Protein AF-A0A6B9KHD7-F1 (afdb_monomer)

Solvent-accessible surface area (backbone atoms only — not comparable to full-atom values): 7719 Å² total; per-residue (Å²): 136,84,86,86,83,84,92,74,94,71,56,71,68,57,53,54,50,52,53,60,48,48,60,99,57,59,98,86,54,65,66,58,76,90,61,52,72,66,62,52,31,52,55,38,28,75,76,38,84,87,38,40,76,68,51,55,56,52,48,55,38,53,52,47,31,52,58,33,40,72,71,55,50,61,88,88,50,52,71,70,52,43,52,50,28,48,53,51,20,50,48,52,32,30,60,76,70,68,64,79,79,81,82,70,87,84,83,56,63,68,59,57,50,51,53,53,51,51,57,51,50,64,76,73,107

Radius of gyration: 22.54 Å; Cα contacts (8 Å, |Δi|>4): 45; chains: 1; bounding box: 51×31×65 Å

InterPro domains:
  IPR011010 DNA breaking-rejoining enzyme, catalytic core [SSF56349] (1-110)
  IPR013499 DNA topoisomerase I, eukaryotic-type [SM00435] (1-125)
  IPR013500 DNA topoisomerase I, catalytic core, eukaryotic-type [PF01028] (1-124)
  IPR014711 DNA topoisomerase I, catalytic core, alpha-helical subdomain, eukaryotic-type [G3DSA:3.90.15.10] (1-53)
  IPR014727 DNA topoisomerase I, catalytic core, alpha/beta subdomain [G3DSA:1.10.132.10] (54-125)
  IPR051062 DNA topoisomerase IB [PTHR10290] (1-124)

Organism: NCBI:txid2587709

pLDDT: mean 94.98, std 4.85, range [70.56, 98.38]

Structure (mmCIF, N/CA/C/O backbone):
data_AF-A0A6B9KHD7-F1
#
_entry.id   AF-A0A6B9KHD7-F1
#
loop_
_atom_site.group_PDB
_atom_site.id
_atom_site.type_symbol
_atom_site.label_atom_id
_atom_site.label_alt_id
_atom_site.label_comp_id
_atom_site.label_asym_id
_atom_site.label_entity_id
_atom_site.label_seq_id
_atom_site.pdbx_PDB_ins_code
_atom_site.Cartn_x
_atom_site.Cartn_y
_atom_site.Cartn_z
_atom_site.occupancy
_atom_site.B_iso_or_equiv
_atom_site.auth_seq_id
_atom_site.auth_comp_id
_atom_site.auth_asym_id
_atom_site.auth_atom_id
_atom_site.pdbx_PDB_model_num
ATOM 1 N N . SER A 1 1 ? 12.750 13.961 3.778 1.00 78.31 1 SER A N 1
ATOM 2 C CA . SER A 1 1 ? 12.455 12.774 2.950 1.00 78.31 1 SER A CA 1
ATOM 3 C C . SER A 1 1 ? 11.962 11.657 3.860 1.00 78.31 1 SER A C 1
ATOM 5 O O . SER A 1 1 ? 12.560 11.480 4.915 1.00 78.31 1 SER A O 1
ATOM 7 N N . ILE A 1 2 ? 10.860 10.972 3.529 1.00 90.62 2 ILE A N 1
ATOM 8 C CA . ILE A 1 2 ? 10.341 9.830 4.311 1.00 90.62 2 ILE A CA 1
ATOM 9 C C . ILE A 1 2 ? 10.968 8.553 3.745 1.00 90.62 2 ILE A C 1
ATOM 11 O O . ILE A 1 2 ? 10.863 8.305 2.546 1.00 90.62 2 ILE A O 1
ATOM 15 N N . ARG A 1 3 ? 11.624 7.749 4.590 1.00 94.25 3 ARG A N 1
ATOM 16 C CA . ARG A 1 3 ? 12.263 6.497 4.161 1.00 94.25 3 ARG A CA 1
ATOM 17 C C . ARG A 1 3 ? 11.202 5.448 3.817 1.00 94.25 3 ARG A C 1
ATOM 19 O O . ARG A 1 3 ? 10.265 5.239 4.584 1.00 94.25 3 ARG A O 1
ATOM 26 N N . TYR A 1 4 ? 11.382 4.761 2.693 1.00 94.69 4 TYR A N 1
ATOM 27 C CA . TYR A 1 4 ? 10.684 3.514 2.391 1.00 94.69 4 TYR A CA 1
ATOM 28 C C . TYR A 1 4 ? 11.645 2.350 2.646 1.00 94.69 4 TYR A C 1
ATOM 30 O O . TYR A 1 4 ? 12.750 2.327 2.108 1.00 94.69 4 TYR A O 1
ATOM 38 N N . TYR A 1 5 ? 11.250 1.423 3.510 1.00 94.88 5 TYR A N 1
ATOM 39 C CA . TYR A 1 5 ? 11.968 0.179 3.769 1.00 94.88 5 TYR A CA 1
ATOM 40 C C . TYR A 1 5 ? 10.928 -0.92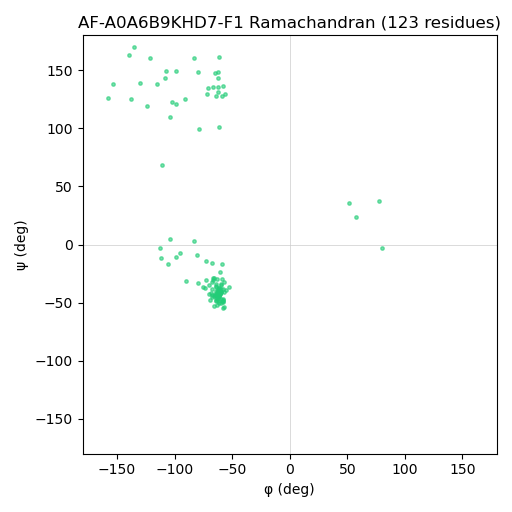5 3.853 1.00 94.88 5 TYR A C 1
ATOM 42 O O . TYR A 1 5 ? 9.973 -0.799 4.621 1.00 94.88 5 TYR A O 1
ATOM 50 N N . ASN A 1 6 ? 11.092 -1.966 3.047 1.00 93.94 6 ASN A N 1
ATOM 51 C CA . ASN A 1 6 ? 10.174 -3.089 3.020 1.00 93.94 6 ASN A CA 1
ATOM 52 C C . ASN A 1 6 ? 10.905 -4.344 2.542 1.00 93.94 6 ASN A C 1
ATOM 54 O O . ASN A 1 6 ? 11.664 -4.283 1.575 1.00 93.94 6 ASN A O 1
ATOM 58 N N . GLU A 1 7 ? 10.634 -5.468 3.192 1.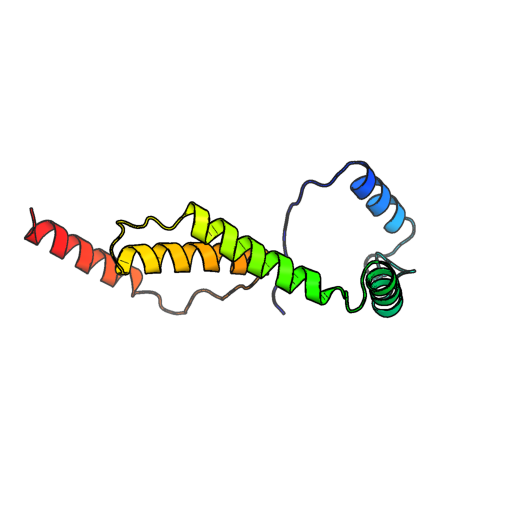00 96.62 7 GLU A N 1
ATOM 59 C CA . GLU A 1 7 ? 11.062 -6.791 2.751 1.00 96.62 7 GLU A CA 1
ATOM 60 C C . GLU A 1 7 ? 9.841 -7.488 2.163 1.00 96.62 7 GLU A C 1
ATOM 62 O O . GLU A 1 7 ? 8.888 -7.811 2.872 1.00 96.62 7 GLU A O 1
ATOM 67 N N . VAL A 1 8 ? 9.837 -7.660 0.842 1.00 95.56 8 VAL A N 1
ATOM 68 C CA . VAL A 1 8 ? 8.686 -8.188 0.113 1.00 95.56 8 VAL A CA 1
ATOM 69 C C . VAL A 1 8 ? 9.095 -9.424 -0.688 1.00 95.56 8 VAL A C 1
ATOM 71 O O . VAL A 1 8 ? 9.963 -9.331 -1.558 1.00 95.56 8 VAL A O 1
ATOM 74 N N . PRO A 1 9 ? 8.487 -10.594 -0.421 1.00 97.44 9 PRO A N 1
ATOM 75 C CA . PRO A 1 9 ? 8.609 -11.743 -1.302 1.00 97.44 9 PRO A CA 1
ATOM 76 C C . PRO A 1 9 ? 8.012 -11.406 -2.669 1.00 97.44 9 PRO A C 1
ATOM 78 O O . PRO A 1 9 ? 6.891 -10.907 -2.761 1.00 97.44 9 PRO A O 1
ATOM 81 N N . VAL A 1 10 ? 8.754 -11.692 -3.734 1.00 97.62 10 VAL A N 1
ATOM 82 C CA . VAL A 1 10 ? 8.310 -11.471 -5.115 1.00 97.62 10 VAL A CA 1
ATOM 83 C C . VAL A 1 10 ? 8.316 -12.778 -5.891 1.00 97.62 10 VAL A C 1
ATOM 85 O O . VAL A 1 10 ? 8.995 -13.741 -5.533 1.00 97.62 10 VAL A O 1
ATOM 88 N N . GLU A 1 11 ? 7.579 -12.811 -6.995 1.00 98.19 11 GLU A N 1
ATOM 89 C CA . GLU A 1 11 ? 7.586 -13.965 -7.884 1.00 98.19 11 GLU A CA 1
ATOM 90 C C . GLU A 1 11 ? 8.974 -14.213 -8.486 1.00 98.19 11 GLU A C 1
ATOM 92 O O . GLU A 1 11 ? 9.722 -13.288 -8.812 1.00 98.19 11 GLU A O 1
ATOM 97 N N . LYS A 1 12 ? 9.292 -15.488 -8.738 1.00 97.94 12 LYS A N 1
ATOM 98 C CA . LYS A 1 12 ? 10.586 -15.916 -9.295 1.00 97.94 12 LYS A CA 1
ATOM 99 C C . LYS A 1 12 ? 10.966 -15.173 -10.581 1.00 97.94 12 LYS A C 1
ATOM 101 O O . LYS A 1 12 ? 12.143 -14.896 -10.799 1.00 97.94 12 LYS A O 1
ATOM 106 N N . ARG A 1 13 ? 9.989 -14.868 -11.444 1.00 98.19 13 ARG A N 1
ATOM 107 C CA . ARG A 1 13 ? 10.224 -14.115 -12.688 1.00 98.19 13 ARG A CA 1
ATOM 108 C C . ARG A 1 13 ? 10.630 -12.669 -12.408 1.00 98.19 13 ARG A C 1
ATOM 110 O O . ARG A 1 13 ? 11.583 -12.195 -13.013 1.00 98.19 13 ARG A O 1
ATOM 117 N N . VAL A 1 14 ? 9.964 -12.006 -11.462 1.00 97.94 14 VAL A N 1
ATOM 118 C CA . VAL A 1 14 ? 10.294 -10.635 -11.047 1.00 97.94 14 VAL A CA 1
ATOM 119 C C . VAL A 1 14 ? 11.703 -10.583 -10.464 1.00 97.94 14 VAL A C 1
ATOM 121 O O . VAL A 1 14 ? 12.496 -9.747 -10.883 1.00 97.94 14 VAL A O 1
ATOM 124 N N . PHE A 1 15 ? 12.047 -11.518 -9.573 1.00 97.75 15 PHE A N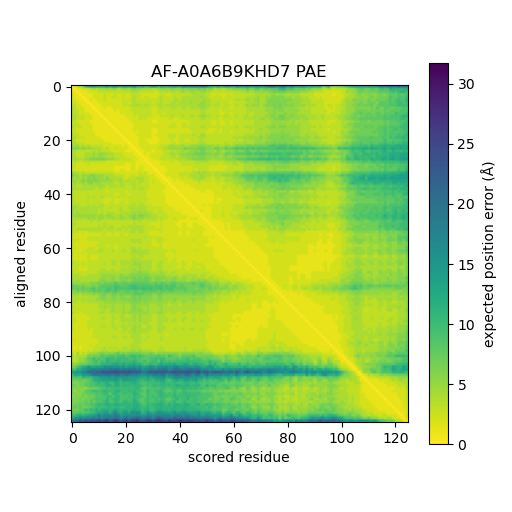 1
ATOM 125 C CA . PHE A 1 15 ? 13.386 -11.587 -8.981 1.00 97.75 15 PHE A CA 1
ATOM 126 C C . PHE A 1 15 ? 14.485 -11.735 -10.042 1.00 97.75 15 PHE A C 1
ATOM 128 O O . PHE A 1 15 ? 15.448 -10.974 -10.045 1.00 97.75 15 PHE A O 1
ATOM 135 N N . LYS A 1 16 ? 14.315 -12.669 -10.988 1.00 98.19 16 LYS A N 1
ATOM 136 C CA . LYS A 1 16 ? 15.267 -12.858 -12.095 1.00 98.19 16 LYS A CA 1
ATOM 137 C C . LYS A 1 16 ? 15.399 -11.613 -12.973 1.00 98.19 16 LYS A C 1
ATOM 139 O O . LYS A 1 16 ? 16.510 -11.246 -13.333 1.00 98.19 16 LYS A O 1
ATOM 144 N N . ASN A 1 17 ? 14.285 -10.956 -13.296 1.00 97.88 17 ASN A N 1
ATOM 145 C CA . ASN A 1 17 ? 14.311 -9.725 -14.085 1.00 97.88 17 ASN A CA 1
ATOM 146 C C . ASN A 1 17 ? 15.059 -8.603 -13.353 1.00 97.88 17 ASN A C 1
ATOM 148 O O . ASN A 1 17 ? 15.845 -7.904 -13.976 1.00 97.88 17 ASN A O 1
ATOM 152 N N . LEU A 1 18 ? 14.873 -8.465 -12.035 1.00 97.31 18 LEU A N 1
ATOM 153 C CA . LEU A 1 18 ? 15.612 -7.488 -11.231 1.00 97.31 18 LEU A CA 1
ATOM 154 C C . LEU A 1 18 ? 17.122 -7.746 -11.245 1.00 97.31 18 LEU A C 1
ATOM 156 O O . LEU A 1 18 ? 17.879 -6.791 -11.371 1.00 97.31 18 LEU A O 1
ATOM 160 N N . GLN A 1 19 ? 17.559 -9.010 -11.173 1.00 96.75 19 GLN A N 1
ATOM 161 C CA . GLN A 1 19 ? 18.983 -9.346 -11.302 1.00 96.75 19 GLN A CA 1
ATOM 162 C C . GLN A 1 19 ? 19.542 -8.868 -12.647 1.00 96.75 19 GLN A C 1
ATOM 164 O O . GLN A 1 19 ? 20.539 -8.154 -12.660 1.00 96.75 19 GLN A O 1
ATOM 169 N N . LEU A 1 20 ? 18.849 -9.171 -13.751 1.00 97.06 20 LEU A N 1
ATOM 170 C CA . LEU A 1 20 ? 19.235 -8.723 -15.094 1.00 97.06 20 LEU A CA 1
ATOM 171 C C . LEU A 1 20 ? 19.265 -7.191 -15.210 1.00 97.06 20 LEU A C 1
ATOM 173 O O . LEU A 1 20 ? 20.169 -6.633 -15.820 1.00 97.06 20 LEU A O 1
ATOM 177 N N . PHE A 1 21 ? 18.301 -6.491 -14.606 1.00 97.12 21 PHE A N 1
ATOM 178 C CA . PHE A 1 21 ? 18.252 -5.026 -14.626 1.00 97.12 21 PHE A CA 1
ATOM 179 C C . PHE A 1 21 ? 19.381 -4.361 -13.836 1.00 97.12 21 PHE A C 1
ATOM 181 O O . PHE A 1 21 ? 19.602 -3.166 -14.022 1.00 97.12 21 PHE A O 1
ATOM 188 N N . MET A 1 22 ? 20.078 -5.101 -12.970 1.00 96.50 22 MET A N 1
ATOM 189 C CA . MET A 1 22 ? 21.230 -4.626 -12.200 1.00 96.50 22 MET A CA 1
ATOM 190 C C . MET A 1 22 ? 22.579 -5.023 -12.819 1.00 96.50 22 MET A C 1
ATOM 192 O O . MET A 1 22 ? 23.616 -4.532 -12.372 1.00 96.50 22 MET A O 1
ATOM 196 N N . GLU A 1 23 ? 22.603 -5.903 -13.823 1.00 96.25 23 GLU A N 1
ATOM 197 C CA . GLU A 1 23 ? 23.847 -6.333 -14.467 1.00 96.25 23 GLU A CA 1
ATOM 198 C C . GLU A 1 23 ? 24.561 -5.157 -15.146 1.00 96.25 23 GLU A C 1
ATOM 200 O O . GLU A 1 23 ? 23.949 -4.355 -15.849 1.00 96.25 23 GLU A O 1
ATOM 205 N N . ASN A 1 24 ? 25.882 -5.077 -14.953 1.00 95.88 24 ASN A N 1
ATOM 206 C CA . ASN A 1 24 ? 26.751 -4.026 -15.498 1.00 95.88 24 ASN A CA 1
ATOM 207 C C . ASN A 1 24 ? 26.365 -2.589 -15.094 1.00 95.88 24 ASN A C 1
ATOM 209 O O . ASN A 1 24 ? 26.740 -1.645 -15.788 1.00 95.88 24 ASN A O 1
ATOM 213 N N . LYS A 1 25 ? 25.647 -2.415 -13.975 1.00 97.44 25 LYS A N 1
ATOM 214 C CA . LYS A 1 25 ? 25.288 -1.103 -13.420 1.00 97.44 25 LYS A CA 1
ATOM 215 C C . LYS A 1 25 ? 26.065 -0.778 -12.150 1.00 97.44 25 LYS A C 1
ATOM 217 O O . LYS A 1 25 ? 26.317 -1.640 -11.308 1.00 97.44 25 LYS A O 1
ATOM 222 N N . SER A 1 26 ? 26.411 0.493 -12.003 1.00 96.69 26 SER A N 1
ATOM 223 C CA . SER A 1 26 ? 26.956 1.072 -10.776 1.00 96.69 26 SER A CA 1
ATOM 224 C C . SER A 1 26 ? 25.827 1.451 -9.801 1.00 96.69 26 SER A C 1
ATOM 226 O O . SER A 1 26 ? 24.696 1.663 -10.231 1.00 96.69 26 SER A O 1
ATOM 228 N N . PRO A 1 27 ? 26.096 1.617 -8.489 1.00 94.69 27 PRO A N 1
ATOM 229 C CA . PRO A 1 27 ? 25.062 1.952 -7.496 1.00 94.69 27 PRO A CA 1
ATOM 230 C C . PRO A 1 27 ? 24.282 3.257 -7.735 1.00 94.69 27 PRO A C 1
ATOM 232 O O . PRO A 1 27 ? 23.249 3.463 -7.104 1.00 94.69 27 PRO A O 1
ATOM 235 N N . GLY A 1 28 ? 24.792 4.153 -8.585 1.00 95.31 28 GLY A N 1
ATOM 236 C CA . GLY A 1 28 ? 24.128 5.405 -8.959 1.00 95.31 28 GLY A CA 1
ATOM 237 C C . GLY A 1 28 ? 23.321 5.338 -10.257 1.00 95.31 28 GLY A C 1
ATOM 238 O O . GLY A 1 28 ? 22.646 6.313 -10.571 1.00 95.31 28 GLY A O 1
ATOM 239 N N . ASP A 1 29 ? 23.395 4.231 -11.001 1.00 96.44 29 ASP A N 1
ATOM 240 C CA . ASP A 1 29 ? 22.707 4.089 -12.284 1.00 96.44 29 ASP A CA 1
ATOM 241 C C . ASP A 1 29 ? 21.226 3.745 -12.077 1.00 96.44 29 ASP A C 1
ATOM 243 O O . ASP A 1 29 ? 20.846 3.042 -11.134 1.00 96.44 29 ASP A O 1
ATOM 247 N N . ASP A 1 30 ? 20.373 4.200 -12.995 1.00 96.38 30 ASP A N 1
ATOM 248 C CA . ASP A 1 30 ? 18.940 3.924 -12.938 1.00 96.38 30 ASP A CA 1
ATOM 249 C C . ASP A 1 30 ? 18.649 2.423 -13.093 1.00 96.38 30 ASP A C 1
ATOM 251 O O . ASP A 1 30 ? 19.037 1.774 -14.071 1.00 96.38 30 ASP A O 1
ATOM 255 N N . LEU A 1 31 ? 17.876 1.865 -12.155 1.00 96.75 31 LEU A N 1
ATOM 256 C CA . LEU A 1 31 ? 17.462 0.459 -12.202 1.00 96.75 31 LEU A CA 1
ATOM 257 C C . LEU A 1 31 ? 16.662 0.144 -13.476 1.00 96.75 31 LEU A C 1
ATOM 259 O O . LEU A 1 31 ? 16.881 -0.889 -14.101 1.00 96.75 31 LEU A O 1
ATOM 263 N N . PHE A 1 32 ? 15.777 1.054 -13.887 1.00 96.81 32 PHE A N 1
ATOM 264 C CA . PHE A 1 32 ? 14.972 0.940 -15.104 1.00 96.81 32 PHE A CA 1
ATOM 265 C C . PHE A 1 32 ? 15.426 1.972 -16.149 1.00 96.81 32 PHE A C 1
ATOM 267 O O . PHE A 1 32 ? 14.701 2.905 -16.474 1.00 96.81 32 PHE A O 1
ATOM 274 N N . ASP A 1 33 ? 16.629 1.786 -16.690 1.00 93.75 33 ASP A N 1
ATOM 275 C CA . ASP A 1 33 ? 17.351 2.712 -17.583 1.00 93.75 33 ASP A CA 1
ATOM 276 C C . ASP A 1 33 ? 16.627 3.033 -18.902 1.00 93.75 33 ASP A C 1
ATOM 278 O O . ASP A 1 33 ? 16.854 4.076 -19.511 1.00 93.75 33 ASP A O 1
ATOM 282 N N . ARG A 1 34 ? 15.729 2.151 -19.350 1.00 92.00 34 ARG A N 1
ATOM 283 C CA . ARG A 1 34 ? 14.949 2.327 -20.591 1.00 92.00 34 ARG A CA 1
ATOM 284 C C . ARG A 1 34 ? 13.502 2.744 -20.354 1.00 92.00 34 ARG A C 1
ATOM 286 O O . ARG A 1 34 ? 12.719 2.799 -21.302 1.00 92.00 34 ARG A O 1
ATOM 293 N N . LEU A 1 35 ? 13.121 2.992 -19.104 1.00 94.75 35 LEU A N 1
ATOM 294 C CA . LEU A 1 35 ? 11.758 3.333 -18.723 1.00 94.75 35 LEU A CA 1
ATOM 295 C C . LEU A 1 35 ? 11.718 4.751 -18.159 1.00 94.75 35 LEU A C 1
ATOM 297 O O . LEU A 1 35 ? 12.543 5.143 -17.345 1.00 94.75 35 LEU A O 1
ATOM 301 N N . ASN A 1 36 ? 10.700 5.513 -18.540 1.00 94.44 36 ASN A N 1
ATOM 302 C CA . ASN A 1 36 ? 10.377 6.771 -17.882 1.00 94.44 36 ASN A CA 1
ATOM 303 C C . ASN A 1 36 ? 8.868 6.867 -17.632 1.00 94.44 36 ASN A C 1
ATOM 305 O O . ASN A 1 36 ? 8.070 6.059 -18.120 1.00 94.44 36 ASN A O 1
ATOM 309 N N . THR A 1 37 ? 8.465 7.868 -16.853 1.00 94.69 37 THR A N 1
ATOM 310 C CA . THR A 1 37 ? 7.064 8.056 -16.459 1.00 94.69 37 THR A CA 1
ATOM 311 C C . THR A 1 37 ? 6.143 8.328 -17.646 1.00 94.69 37 THR A C 1
ATOM 313 O O . THR A 1 37 ? 4.977 7.940 -17.594 1.00 94.69 37 THR A O 1
ATOM 316 N N . ALA A 1 38 ? 6.635 8.950 -18.720 1.00 95.81 38 ALA A N 1
ATOM 317 C CA . ALA A 1 38 ? 5.843 9.215 -19.917 1.00 95.81 38 ALA A CA 1
ATOM 318 C C . ALA A 1 38 ? 5.524 7.919 -20.676 1.00 95.81 38 ALA A C 1
ATOM 320 O O . ALA A 1 38 ? 4.360 7.667 -20.980 1.00 95.81 38 ALA A O 1
ATOM 321 N N . VAL A 1 39 ? 6.526 7.063 -20.906 1.00 95.94 39 VAL A N 1
ATOM 322 C CA . VAL A 1 39 ? 6.351 5.756 -21.565 1.00 95.94 39 VAL A CA 1
ATOM 323 C C . VAL A 1 39 ? 5.413 4.863 -20.755 1.00 95.94 39 VAL A C 1
ATOM 325 O O . VAL A 1 39 ? 4.480 4.288 -21.311 1.00 95.94 39 VAL A O 1
ATOM 328 N N . MET A 1 40 ? 5.602 4.804 -19.434 1.00 96.75 40 MET A N 1
ATOM 329 C CA . MET A 1 40 ? 4.732 4.025 -18.553 1.00 96.75 40 MET A CA 1
ATOM 330 C C . MET A 1 40 ? 3.281 4.525 -18.598 1.00 96.75 40 MET A C 1
ATOM 332 O O . MET A 1 40 ? 2.373 3.725 -18.791 1.00 96.75 40 MET A O 1
ATOM 336 N N . ASN A 1 41 ? 3.037 5.831 -18.440 1.00 96.56 41 ASN A N 1
ATOM 337 C CA . ASN A 1 41 ? 1.668 6.358 -18.455 1.00 96.56 41 ASN A CA 1
ATOM 338 C C . ASN A 1 41 ? 1.009 6.244 -19.833 1.00 96.56 41 ASN A C 1
ATOM 340 O O . ASN A 1 41 ? -0.194 6.020 -19.893 1.00 96.56 41 ASN A O 1
ATOM 344 N N . LYS A 1 42 ? 1.776 6.347 -20.927 1.00 97.12 42 LYS A N 1
ATOM 345 C CA . LYS A 1 42 ? 1.258 6.084 -22.272 1.00 97.12 42 LYS A CA 1
ATOM 346 C C . LYS A 1 42 ? 0.740 4.650 -22.378 1.00 97.12 42 LYS A C 1
ATOM 348 O O . LYS A 1 42 ? -0.407 4.458 -22.763 1.00 97.12 42 LYS A O 1
ATOM 353 N N . 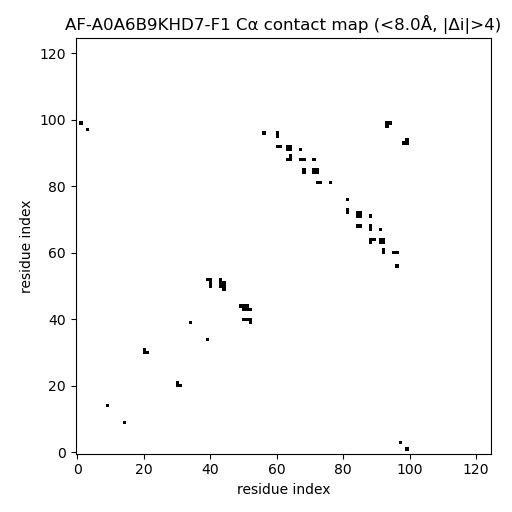HIS A 1 43 ? 1.548 3.675 -21.962 1.00 97.19 43 HIS A N 1
ATOM 354 C CA . HIS A 1 43 ? 1.141 2.272 -21.966 1.00 97.19 43 HIS A CA 1
ATOM 355 C C . HIS A 1 43 ? -0.085 2.021 -21.074 1.00 97.19 43 HIS A C 1
ATOM 357 O O . HIS A 1 43 ? -1.014 1.334 -21.478 1.00 97.19 43 HIS A O 1
ATOM 363 N N . LEU A 1 44 ? -0.135 2.620 -19.879 1.00 97.75 44 LEU A N 1
ATOM 364 C CA . LEU A 1 44 ? -1.301 2.507 -18.997 1.00 97.75 44 LEU A CA 1
ATOM 365 C C . LEU A 1 44 ? -2.574 3.081 -19.636 1.00 97.75 44 LEU A C 1
ATOM 367 O O . LEU A 1 44 ? -3.624 2.451 -19.555 1.00 97.75 44 LEU A O 1
ATOM 371 N N . ASN A 1 45 ? -2.477 4.234 -20.298 1.00 96.19 45 ASN A N 1
ATOM 372 C CA . ASN A 1 45 ? -3.611 4.863 -20.968 1.00 96.19 45 ASN A CA 1
ATOM 373 C C . ASN A 1 45 ? -4.120 4.050 -22.174 1.00 96.19 45 ASN A C 1
ATOM 375 O O . ASN A 1 45 ? -5.307 4.086 -22.477 1.00 96.19 45 ASN A O 1
ATOM 379 N N . GLU A 1 46 ? -3.240 3.309 -22.856 1.00 97.81 46 GLU A N 1
ATOM 380 C CA . GLU A 1 46 ? -3.625 2.369 -23.922 1.00 97.81 46 GLU A CA 1
ATOM 381 C C . GLU A 1 46 ? -4.433 1.176 -23.381 1.00 97.81 46 GLU A C 1
ATOM 383 O O . GLU A 1 46 ? -5.272 0.632 -24.093 1.00 97.81 46 GLU A O 1
ATOM 388 N N . LEU A 1 47 ? -4.208 0.779 -22.122 1.00 97.62 47 LEU A N 1
ATOM 389 C CA . LEU A 1 47 ? -4.968 -0.290 -21.464 1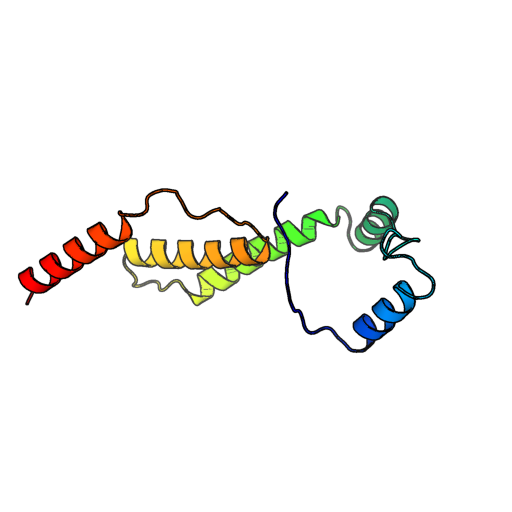.00 97.62 47 LEU A CA 1
ATOM 390 C C . LEU A 1 47 ? -6.331 0.191 -20.948 1.00 97.62 47 LEU A C 1
ATOM 392 O O . LEU A 1 47 ? -7.282 -0.587 -20.903 1.00 97.62 47 LEU A O 1
ATOM 396 N N . MET A 1 48 ? -6.421 1.452 -20.522 1.00 97.38 48 MET A N 1
ATOM 397 C CA . MET A 1 48 ? -7.654 2.089 -20.063 1.00 97.38 48 MET A CA 1
ATOM 398 C C . MET A 1 48 ? -7.517 3.607 -20.171 1.00 97.38 48 MET A C 1
ATOM 400 O O . MET A 1 48 ? -6.599 4.195 -19.599 1.00 97.38 4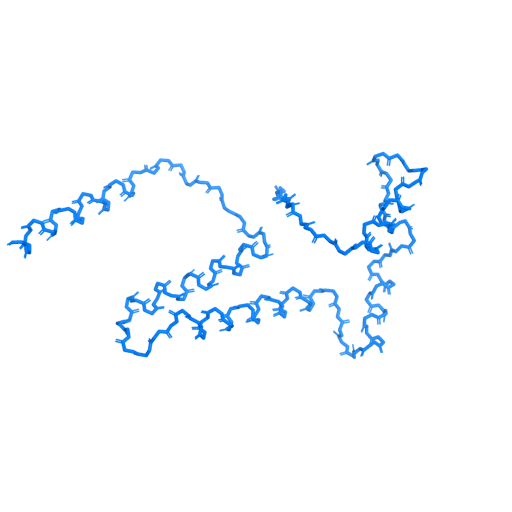8 MET A O 1
ATOM 404 N N . GLU A 1 49 ? -8.463 4.252 -20.851 1.00 97.44 49 GLU A N 1
ATOM 405 C CA . GLU A 1 49 ? -8.466 5.706 -21.014 1.00 97.44 49 GLU A CA 1
ATOM 406 C C . GLU A 1 49 ? -8.436 6.426 -19.653 1.00 97.44 49 GLU A C 1
ATOM 408 O O . GLU A 1 49 ? -9.206 6.124 -18.741 1.00 97.44 49 GLU A O 1
ATOM 413 N N . GLY A 1 50 ? -7.506 7.371 -19.498 1.00 94.62 50 GLY A N 1
ATOM 414 C CA . GLY A 1 50 ? -7.303 8.134 -18.266 1.00 94.62 50 GLY A CA 1
ATOM 415 C C . GLY A 1 50 ? -6.495 7.411 -17.179 1.00 94.62 50 GLY A C 1
ATOM 416 O O . GLY A 1 50 ? -6.200 8.012 -16.137 1.00 94.62 50 GLY A O 1
ATOM 417 N N . LEU A 1 51 ? -6.091 6.153 -17.394 1.00 96.88 51 LEU A N 1
ATOM 418 C CA . LEU A 1 51 ? -5.295 5.404 -16.427 1.00 96.88 51 LEU A CA 1
ATOM 419 C C . LEU A 1 51 ? -3.855 5.929 -16.367 1.00 96.88 51 LEU A C 1
ATOM 421 O O . LEU A 1 51 ? -3.153 6.057 -17.366 1.00 96.88 51 LEU A O 1
ATOM 425 N N . THR A 1 52 ? -3.391 6.207 -15.149 1.00 96.69 52 THR A N 1
ATOM 426 C CA . THR A 1 52 ? -2.025 6.673 -14.870 1.00 96.69 52 THR A CA 1
ATOM 427 C C . THR A 1 52 ? -1.486 6.005 -13.610 1.00 96.69 52 THR A C 1
ATOM 429 O O . THR A 1 52 ? -2.251 5.505 -12.784 1.00 96.69 52 THR A O 1
ATOM 432 N N . ALA A 1 53 ? -0.171 6.044 -13.392 1.00 94.69 53 ALA A N 1
ATOM 433 C CA . ALA A 1 53 ? 0.449 5.406 -12.226 1.00 94.69 53 ALA A CA 1
ATOM 434 C C . ALA A 1 53 ? -0.106 5.910 -10.878 1.00 94.69 53 ALA A C 1
ATOM 436 O O . ALA A 1 53 ? -0.231 5.137 -9.929 1.00 94.69 53 ALA A O 1
ATOM 437 N N . LYS A 1 54 ? -0.513 7.188 -10.784 1.00 95.31 54 LYS A N 1
ATOM 438 C CA . LYS A 1 54 ? -1.126 7.738 -9.559 1.00 95.31 54 LYS A CA 1
ATOM 439 C C . LYS A 1 54 ? -2.482 7.104 -9.229 1.00 95.31 54 LYS A C 1
ATOM 441 O O . LYS A 1 54 ? -2.826 7.017 -8.053 1.00 95.31 54 LYS A O 1
ATOM 446 N N . VAL A 1 55 ? -3.227 6.646 -10.239 1.00 97.25 55 VAL A N 1
ATOM 447 C CA . VAL A 1 55 ? -4.555 6.041 -10.055 1.00 97.25 55 VAL A CA 1
ATOM 448 C C . VAL A 1 55 ? -4.441 4.754 -9.247 1.00 97.25 55 VAL A C 1
ATOM 450 O O . VAL A 1 55 ? -5.261 4.536 -8.364 1.00 97.25 55 VAL A O 1
ATOM 453 N N . PHE A 1 56 ? -3.374 3.968 -9.436 1.00 97.62 56 PHE A N 1
ATOM 454 C CA . PHE A 1 56 ? -3.127 2.759 -8.643 1.00 97.62 56 PHE A CA 1
ATOM 455 C C . PHE A 1 56 ? -2.999 3.050 -7.147 1.00 97.62 56 PHE A C 1
ATOM 457 O O . PHE A 1 56 ? -3.511 2.289 -6.329 1.00 97.62 56 PHE A O 1
ATOM 464 N N . ARG A 1 57 ? -2.357 4.162 -6.763 1.00 96.44 57 ARG A N 1
ATOM 465 C CA . ARG A 1 57 ? -2.242 4.537 -5.347 1.00 96.44 57 ARG A CA 1
ATOM 466 C C . ARG A 1 57 ? -3.608 4.876 -4.755 1.00 96.44 57 ARG A C 1
ATOM 468 O O . ARG A 1 57 ? -3.912 4.413 -3.660 1.00 96.44 57 ARG A O 1
ATOM 475 N N . THR A 1 58 ? -4.421 5.648 -5.475 1.00 97.06 58 THR A N 1
ATOM 476 C CA . THR A 1 58 ? -5.782 5.996 -5.044 1.00 97.06 58 THR A CA 1
ATOM 477 C C . THR A 1 58 ? -6.665 4.756 -4.962 1.00 97.06 58 THR A C 1
ATOM 479 O O . THR A 1 58 ? -7.298 4.534 -3.937 1.00 97.06 58 THR A O 1
ATOM 482 N N . TYR A 1 59 ? -6.643 3.908 -5.992 1.00 98.00 59 TYR A N 1
ATOM 483 C CA . TYR A 1 59 ? -7.394 2.658 -6.026 1.00 98.00 59 TYR A CA 1
ATOM 484 C C . TYR A 1 59 ? -7.027 1.748 -4.851 1.00 98.00 59 TYR A C 1
ATOM 486 O O . TYR A 1 59 ? -7.897 1.391 -4.063 1.00 98.00 59 TYR A O 1
ATOM 494 N N . ASN A 1 60 ? -5.739 1.436 -4.672 1.00 97.62 60 ASN A N 1
ATOM 495 C CA . ASN A 1 60 ? -5.293 0.540 -3.606 1.00 97.62 60 ASN A CA 1
ATOM 496 C C . ASN A 1 60 ? -5.629 1.095 -2.214 1.00 97.62 60 ASN A C 1
ATOM 498 O O . ASN A 1 60 ? -6.006 0.328 -1.330 1.00 97.62 60 ASN A O 1
ATOM 502 N N . ALA A 1 61 ? -5.532 2.414 -2.013 1.00 97.81 61 ALA A N 1
ATOM 503 C CA . ALA A 1 61 ? -5.906 3.056 -0.757 1.00 97.81 61 ALA A CA 1
ATOM 504 C C . ALA A 1 61 ? -7.415 2.953 -0.481 1.00 97.81 61 ALA A C 1
ATOM 506 O O . ALA A 1 61 ? -7.809 2.475 0.583 1.00 97.81 61 ALA A O 1
ATOM 507 N N . SER A 1 62 ? -8.253 3.360 -1.438 1.00 98.12 62 SER A N 1
ATOM 508 C CA . SER A 1 62 ? -9.714 3.333 -1.301 1.00 98.12 62 SER A CA 1
ATOM 509 C C . SER A 1 62 ? -10.250 1.911 -1.153 1.00 98.12 62 SER A C 1
ATOM 511 O O . SER A 1 62 ? -11.065 1.653 -0.271 1.00 98.12 62 SER A O 1
ATOM 513 N N . PHE A 1 63 ? -9.743 0.976 -1.956 1.00 98.31 63 PHE A N 1
ATOM 514 C CA . PHE A 1 63 ? -10.134 -0.428 -1.897 1.00 98.31 63 PHE A CA 1
ATOM 515 C C . PHE A 1 63 ? -9.731 -1.075 -0.569 1.00 98.31 63 PHE A C 1
ATOM 517 O O . PHE A 1 63 ? -10.538 -1.754 0.060 1.00 98.31 63 PHE A O 1
ATOM 524 N N . THR A 1 64 ? -8.511 -0.806 -0.086 1.00 98.25 64 THR A N 1
ATOM 525 C CA . THR A 1 64 ? -8.074 -1.290 1.232 1.00 98.25 64 THR A CA 1
ATOM 526 C C . THR A 1 64 ? -8.958 -0.729 2.339 1.00 98.25 64 THR A C 1
ATOM 528 O O . THR A 1 64 ? -9.355 -1.484 3.220 1.00 98.25 64 THR A O 1
ATOM 531 N N . LEU A 1 65 ? -9.296 0.566 2.306 1.00 98.31 65 LEU A N 1
ATOM 532 C CA . LEU A 1 65 ? -10.168 1.163 3.318 1.00 98.31 65 LEU A CA 1
ATOM 533 C C . LEU A 1 65 ? -11.522 0.454 3.364 1.00 98.31 65 LEU A C 1
ATOM 535 O O . LEU A 1 65 ? -11.945 0.043 4.438 1.00 98.31 65 LEU A O 1
ATOM 539 N N . GLN A 1 66 ? -12.156 0.279 2.203 1.00 98.38 66 GLN A N 1
ATOM 540 C CA . GLN A 1 66 ? -13.447 -0.394 2.087 1.00 98.38 66 GLN A CA 1
ATOM 541 C C . GLN A 1 66 ? -13.382 -1.814 2.656 1.00 98.38 66 GLN A C 1
ATOM 543 O O . GLN A 1 66 ? -14.098 -2.126 3.600 1.00 98.38 66 GLN A O 1
ATOM 548 N N . GLN A 1 67 ? -12.429 -2.627 2.191 1.00 98.38 67 GLN A N 1
ATOM 549 C CA . GLN A 1 67 ? -12.269 -3.995 2.682 1.00 98.38 67 GLN A CA 1
ATOM 550 C C . GLN A 1 67 ? -11.993 -4.078 4.186 1.00 98.38 67 GLN A C 1
ATOM 552 O O . GLN A 1 67 ? -12.359 -5.063 4.822 1.00 98.38 67 GLN A O 1
ATOM 557 N N . GLN A 1 68 ? -11.275 -3.109 4.757 1.00 98.25 68 GLN A N 1
ATOM 558 C CA . GLN A 1 68 ? -11.001 -3.094 6.192 1.00 98.25 68 GLN A CA 1
ATOM 559 C C . GLN A 1 68 ? -12.230 -2.662 6.992 1.00 98.25 68 GLN A C 1
ATOM 561 O O . GLN A 1 68 ? -12.460 -3.223 8.056 1.00 98.25 68 GLN A O 1
ATOM 566 N N . LEU A 1 69 ? -13.034 -1.720 6.495 1.00 97.94 69 LEU A N 1
ATOM 567 C CA . LEU A 1 69 ? -14.300 -1.352 7.133 1.00 97.94 69 LEU A CA 1
ATOM 568 C C . LEU A 1 69 ? -15.279 -2.528 7.124 1.00 97.94 69 LEU A C 1
ATOM 570 O O . LEU A 1 69 ? -15.792 -2.876 8.182 1.00 97.94 69 LEU A O 1
ATOM 574 N N . ASP A 1 70 ? -15.424 -3.213 5.987 1.00 97.69 70 ASP A N 1
ATOM 575 C CA . ASP A 1 70 ? -16.290 -4.394 5.857 1.00 97.69 70 ASP A CA 1
ATOM 576 C C . ASP A 1 70 ? -15.892 -5.526 6.824 1.00 97.69 70 ASP A C 1
ATOM 578 O O . ASP A 1 70 ? -16.729 -6.311 7.256 1.00 97.69 70 ASP A O 1
ATOM 582 N N . LYS A 1 71 ? -14.601 -5.626 7.171 1.00 97.19 71 LYS A N 1
ATOM 583 C CA . LYS A 1 71 ? -14.070 -6.662 8.074 1.00 97.19 71 LYS A CA 1
ATOM 584 C C . LYS A 1 71 ? -14.078 -6.273 9.549 1.00 97.19 71 LYS A C 1
ATOM 586 O O . LYS A 1 71 ? -14.096 -7.161 10.396 1.00 97.19 71 LYS A O 1
ATOM 591 N N . LEU A 1 72 ? -13.920 -4.987 9.864 1.00 96.19 72 LEU A N 1
ATOM 592 C CA . LEU A 1 72 ? -13.646 -4.517 11.229 1.00 96.19 72 LEU A CA 1
ATOM 593 C C . LEU A 1 72 ? -14.851 -3.855 11.901 1.00 96.19 72 LEU A C 1
ATOM 595 O O . LEU A 1 72 ? -14.810 -3.652 13.114 1.00 96.19 72 LEU A O 1
ATOM 599 N N . THR A 1 73 ? -15.868 -3.453 11.144 1.00 96.25 73 THR A N 1
ATOM 600 C CA . THR A 1 73 ? -17.026 -2.729 11.672 1.00 96.25 73 THR A CA 1
ATOM 601 C C . THR A 1 73 ? -18.194 -3.681 11.896 1.00 96.25 73 THR A C 1
ATOM 603 O O . THR A 1 73 ? -18.680 -4.276 10.941 1.00 96.25 73 THR A O 1
ATOM 606 N N . ASN A 1 74 ? -18.688 -3.772 13.136 1.00 96.31 7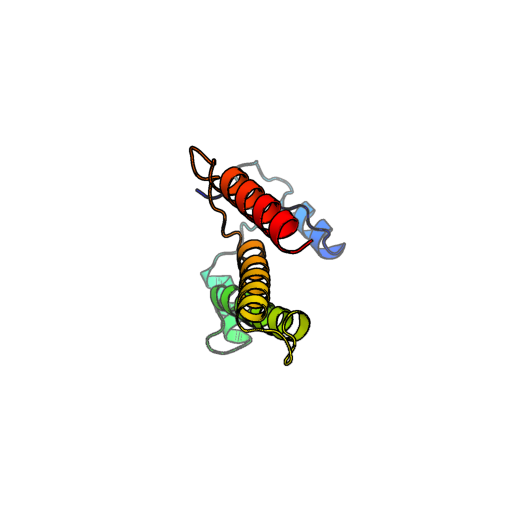4 ASN A N 1
ATOM 607 C CA . ASN A 1 74 ? -19.942 -4.469 13.430 1.00 96.31 74 ASN A CA 1
ATOM 608 C C . ASN A 1 74 ? -21.099 -3.469 13.544 1.00 96.31 74 ASN A C 1
ATOM 610 O O . ASN A 1 74 ? -20.919 -2.324 13.968 1.00 96.31 74 ASN A O 1
ATOM 614 N N . GLU A 1 75 ? -22.305 -3.898 13.178 1.00 95.00 75 GLU A N 1
ATOM 615 C CA . GLU A 1 75 ? -23.490 -3.033 13.208 1.00 95.00 75 GLU A CA 1
ATOM 616 C C . GLU A 1 75 ? -23.946 -2.709 14.634 1.00 95.00 75 GLU A C 1
ATOM 618 O O . GLU A 1 75 ? -24.343 -1.571 14.893 1.00 95.00 75 GLU A O 1
ATOM 623 N N . ASP A 1 76 ? -23.793 -3.654 15.561 1.00 97.00 76 ASP A N 1
ATOM 624 C CA . ASP A 1 76 ? -24.204 -3.513 16.964 1.00 97.00 76 ASP A CA 1
ATOM 625 C C . ASP A 1 76 ? -23.196 -2.735 17.830 1.00 97.00 76 ASP A C 1
ATOM 627 O O . ASP A 1 76 ? -23.496 -2.383 18.971 1.00 97.00 76 ASP A O 1
ATOM 631 N N . ASP A 1 77 ? -22.009 -2.434 17.291 1.00 97.06 77 ASP A N 1
ATOM 632 C CA . ASP A 1 77 ? -20.976 -1.677 17.999 1.00 97.06 77 ASP A CA 1
ATOM 633 C C . ASP A 1 77 ? -21.469 -0.263 18.348 1.00 97.06 77 ASP A C 1
ATOM 635 O O . ASP A 1 77 ? -22.125 0.432 17.552 1.00 97.06 77 ASP A O 1
ATOM 639 N N . SER A 1 78 ? -21.060 0.221 19.522 1.00 97.88 78 SER A N 1
ATOM 640 C CA . SER A 1 78 ? -21.261 1.616 19.904 1.00 97.88 78 SER A CA 1
ATOM 641 C C . SER A 1 78 ? -20.534 2.564 18.942 1.00 97.88 78 SER A C 1
ATOM 643 O O . SER A 1 78 ? -19.579 2.200 18.250 1.00 97.88 78 SER A O 1
ATOM 645 N N . LEU A 1 79 ? -20.928 3.840 18.926 1.00 97.56 79 LEU A N 1
ATOM 646 C CA . LEU A 1 79 ? -20.258 4.845 18.093 1.00 97.56 79 LEU A CA 1
ATOM 647 C C . LEU A 1 79 ? -18.743 4.917 18.367 1.00 97.56 79 LEU A C 1
ATOM 649 O O . LEU A 1 79 ? -17.950 5.047 17.436 1.00 97.56 79 LEU A O 1
ATOM 653 N N . SER A 1 80 ? -18.333 4.797 19.633 1.00 97.12 80 SER A N 1
ATOM 654 C CA . SER A 1 80 ? -16.921 4.813 20.034 1.00 97.12 80 SER A CA 1
ATOM 655 C C . SER A 1 80 ? -16.138 3.630 19.458 1.00 97.12 80 SER A C 1
ATOM 657 O O . SER A 1 80 ? -15.003 3.799 19.008 1.00 97.12 80 SER A O 1
ATOM 659 N N . GLU A 1 81 ? -16.743 2.443 19.435 1.00 97.31 81 GLU A N 1
ATOM 660 C CA . GLU A 1 81 ? -16.149 1.234 18.855 1.00 97.31 81 GLU A CA 1
ATOM 661 C C . GLU A 1 81 ? -16.066 1.336 17.329 1.00 97.31 81 GLU A C 1
ATOM 663 O O . GLU A 1 81 ? -15.002 1.093 16.757 1.00 97.31 81 GLU A O 1
ATOM 668 N N . LYS A 1 82 ? -17.111 1.848 16.669 1.00 97.81 82 LYS A N 1
ATOM 669 C CA . LYS A 1 82 ? -17.095 2.111 15.219 1.00 97.81 82 LYS A CA 1
ATOM 670 C C . LYS A 1 82 ? -16.005 3.107 14.817 1.00 97.81 82 LYS A C 1
ATOM 672 O O . LYS A 1 82 ? -15.306 2.890 13.826 1.00 97.81 82 LYS A O 1
ATOM 677 N N . ILE A 1 83 ? -15.793 4.168 15.604 1.00 98.00 83 ILE A N 1
ATOM 678 C CA . ILE A 1 83 ? -14.686 5.118 15.394 1.00 98.00 83 ILE A CA 1
ATOM 679 C C . ILE A 1 83 ? -13.328 4.415 15.541 1.00 98.00 83 ILE A C 1
ATOM 681 O O . ILE A 1 83 ? -12.402 4.684 14.770 1.00 98.00 83 ILE A O 1
ATOM 685 N N . LEU A 1 84 ? -13.181 3.506 16.509 1.00 97.06 84 LEU A N 1
ATOM 686 C CA . LEU A 1 84 ? -11.955 2.725 16.670 1.00 97.06 84 LEU A CA 1
ATOM 687 C C . LEU A 1 84 ? -11.699 1.821 15.454 1.00 97.06 84 LEU A C 1
ATOM 689 O O . LEU A 1 84 ? -10.571 1.803 14.953 1.00 97.06 84 LEU A O 1
ATOM 693 N N . SER A 1 85 ? -12.719 1.124 14.949 1.00 97.94 85 SER A N 1
ATOM 694 C CA . SER A 1 85 ? -12.621 0.304 13.733 1.00 97.94 85 SER A CA 1
ATOM 695 C C . SER A 1 85 ? -12.265 1.141 12.504 1.00 97.94 85 SER A C 1
ATOM 697 O O . SER A 1 85 ? -11.332 0.788 11.781 1.00 97.94 85 SER A O 1
ATOM 699 N N . TYR A 1 86 ? -12.882 2.315 12.333 1.00 98.31 86 TYR A N 1
ATOM 700 C CA . TYR A 1 86 ? -12.520 3.262 11.275 1.00 98.31 86 TYR A CA 1
ATOM 701 C C . TYR A 1 86 ? -11.049 3.692 11.358 1.00 98.31 86 TYR A C 1
ATOM 703 O O . TYR A 1 86 ? -10.316 3.647 10.370 1.00 98.31 86 TYR A O 1
ATOM 711 N N . ASN A 1 87 ? -10.573 4.061 12.550 1.00 97.94 87 ASN A N 1
ATOM 712 C CA . ASN A 1 87 ? -9.182 4.469 12.748 1.00 97.94 87 ASN A CA 1
ATOM 713 C C . ASN A 1 87 ? -8.193 3.327 12.473 1.00 97.94 87 ASN A C 1
ATOM 715 O O . ASN A 1 87 ? -7.099 3.570 11.956 1.00 97.94 87 ASN A O 1
ATOM 719 N N . ARG A 1 88 ? -8.564 2.079 12.783 1.00 97.81 88 ARG A N 1
ATOM 720 C CA . ARG A 1 88 ? -7.773 0.886 12.439 1.00 97.81 88 ARG A CA 1
ATOM 721 C C . ARG A 1 88 ? -7.731 0.654 10.928 1.00 97.81 88 ARG A C 1
ATOM 723 O O . ARG A 1 88 ? -6.641 0.455 10.394 1.00 97.81 88 ARG A O 1
ATOM 730 N N . ALA A 1 89 ? -8.869 0.759 10.245 1.00 97.94 89 ALA A N 1
ATOM 731 C CA . ALA A 1 89 ? -8.950 0.650 8.791 1.00 97.94 89 ALA A CA 1
ATOM 732 C C . ALA A 1 89 ? -8.098 1.730 8.099 1.00 97.94 89 ALA A C 1
ATOM 734 O O . ALA A 1 89 ? -7.251 1.426 7.259 1.00 97.94 89 ALA A O 1
ATOM 735 N N . ASN A 1 90 ? -8.219 2.985 8.538 1.00 97.69 90 ASN A N 1
ATOM 736 C CA . ASN A 1 90 ? -7.419 4.093 8.021 1.00 97.69 90 ASN A CA 1
ATOM 737 C C . ASN A 1 90 ? -5.915 3.919 8.312 1.00 97.69 90 ASN A C 1
ATOM 739 O O . ASN A 1 90 ? -5.067 4.242 7.479 1.00 97.69 90 ASN A O 1
ATOM 743 N N . ARG A 1 91 ? -5.551 3.343 9.468 1.00 97.06 91 ARG A N 1
ATOM 744 C CA . ARG A 1 91 ? -4.152 3.006 9.778 1.00 97.06 91 ARG A CA 1
ATOM 745 C C . ARG A 1 91 ? -3.576 1.993 8.786 1.00 97.06 91 ARG A C 1
ATOM 747 O O . ARG A 1 91 ? -2.416 2.139 8.408 1.00 97.06 91 ARG A O 1
ATOM 754 N N . ALA A 1 92 ? -4.346 0.995 8.351 1.00 96.56 92 ALA A N 1
ATOM 755 C CA . ALA A 1 92 ? -3.885 0.034 7.346 1.00 96.56 92 ALA A CA 1
ATOM 756 C C . ALA A 1 92 ? -3.567 0.722 6.005 1.00 96.56 92 ALA A C 1
ATOM 758 O O . ALA A 1 92 ? -2.527 0.457 5.402 1.00 96.56 92 ALA A O 1
ATOM 759 N N . VAL A 1 93 ? -4.402 1.680 5.590 1.00 97.75 93 VAL A N 1
ATOM 760 C CA . VAL A 1 93 ? -4.160 2.507 4.395 1.00 97.75 93 VAL A CA 1
ATOM 761 C C . VAL A 1 93 ? -2.900 3.360 4.546 1.00 97.75 93 VAL A C 1
ATOM 763 O O . VAL A 1 93 ? -2.088 3.435 3.622 1.00 97.75 93 VAL A O 1
ATOM 766 N N . ALA A 1 94 ? -2.701 3.973 5.716 1.00 96.69 94 ALA A N 1
ATOM 767 C CA . ALA A 1 94 ? -1.510 4.768 6.002 1.00 96.69 94 ALA A CA 1
ATOM 768 C C . ALA A 1 94 ? -0.224 3.929 5.909 1.00 96.69 94 ALA A C 1
ATOM 770 O O . ALA A 1 94 ? 0.760 4.385 5.324 1.00 96.69 94 ALA A O 1
ATOM 771 N N . LEU A 1 95 ? -0.241 2.690 6.419 1.00 94.75 95 LEU A N 1
ATOM 772 C CA . LEU A 1 95 ? 0.879 1.752 6.293 1.00 94.75 95 LEU A CA 1
ATOM 773 C C . LEU A 1 95 ? 1.158 1.404 4.825 1.00 94.75 95 LEU A C 1
ATOM 775 O O . LEU A 1 95 ? 2.296 1.534 4.379 1.00 94.75 95 LEU A O 1
ATOM 779 N N . LEU A 1 96 ? 0.121 1.052 4.057 1.00 95.19 96 LEU A N 1
ATOM 780 C CA . LEU A 1 96 ? 0.231 0.761 2.623 1.00 95.19 96 LEU A CA 1
ATOM 781 C C . LEU A 1 96 ? 0.825 1.942 1.835 1.00 95.19 96 LEU A C 1
ATOM 783 O O . LEU A 1 96 ? 1.662 1.759 0.954 1.00 95.19 96 LEU A O 1
ATOM 787 N N . CYS A 1 97 ? 0.417 3.167 2.168 1.00 95.94 97 CYS A N 1
ATOM 788 C CA . CYS A 1 97 ? 0.866 4.392 1.506 1.00 95.94 97 CYS A CA 1
ATOM 789 C C . CYS A 1 97 ? 2.210 4.938 2.015 1.00 95.94 97 CYS A C 1
ATOM 791 O O . CYS A 1 97 ? 2.620 6.015 1.564 1.00 95.94 97 CYS A O 1
ATOM 793 N N . ASN A 1 98 ? 2.863 4.238 2.950 1.00 96.00 98 ASN A N 1
ATOM 794 C CA . ASN A 1 98 ? 4.057 4.677 3.673 1.00 96.00 98 ASN A CA 1
ATOM 795 C C . ASN A 1 98 ? 3.910 6.070 4.325 1.00 96.00 98 ASN A C 1
ATOM 797 O O . ASN A 1 98 ? 4.845 6.874 4.352 1.00 96.00 98 ASN A O 1
ATOM 801 N N . HIS A 1 99 ? 2.718 6.395 4.830 1.00 95.38 99 HIS A N 1
ATOM 802 C CA . HIS A 1 99 ? 2.469 7.624 5.582 1.00 95.38 99 HIS A CA 1
ATOM 803 C C . HIS A 1 99 ? 2.984 7.456 7.012 1.00 95.38 99 HIS A C 1
ATOM 805 O O . HIS A 1 99 ? 2.329 6.856 7.862 1.00 95.38 99 HIS A O 1
ATOM 811 N N . GLN A 1 100 ? 4.179 7.985 7.274 1.00 90.31 100 GLN A N 1
ATOM 812 C CA . GLN A 1 100 ? 4.845 7.882 8.571 1.00 90.31 100 GLN A CA 1
ATOM 813 C C . GLN A 1 100 ? 4.831 9.214 9.324 1.00 90.31 100 GLN A C 1
ATOM 815 O O . GLN A 1 100 ? 4.893 10.291 8.730 1.00 90.31 100 GLN A O 1
ATOM 820 N N . ARG A 1 101 ? 4.812 9.135 10.657 1.00 89.56 101 ARG A N 1
ATOM 821 C CA . ARG A 1 101 ? 4.945 10.282 11.558 1.00 89.56 101 ARG A CA 1
ATOM 822 C C . ARG A 1 101 ? 6.012 9.976 12.606 1.00 89.56 101 ARG A C 1
ATOM 824 O O . ARG A 1 101 ? 6.054 8.870 13.134 1.00 89.56 101 ARG A O 1
ATOM 831 N N . ALA A 1 102 ? 6.846 10.964 12.926 1.00 86.69 102 ALA A N 1
ATOM 832 C CA . ALA A 1 102 ? 7.782 10.860 14.040 1.00 86.69 102 ALA A CA 1
ATOM 833 C C . ALA A 1 102 ? 7.034 10.768 15.381 1.00 86.69 102 ALA A C 1
ATOM 835 O O . ALA A 1 102 ? 5.974 11.380 15.558 1.00 86.69 102 ALA A O 1
ATOM 836 N N . VAL A 1 103 ? 7.605 10.035 16.338 1.00 83.38 103 VAL A N 1
ATOM 837 C CA . VAL A 1 103 ? 7.051 9.953 17.695 1.00 83.38 103 VAL A CA 1
ATOM 838 C C . VAL A 1 103 ? 6.994 11.367 18.297 1.00 83.38 103 VAL A C 1
ATOM 840 O O . VAL A 1 103 ? 8.001 12.081 18.254 1.00 83.38 103 VAL A O 1
ATOM 843 N N . PRO A 1 104 ? 5.836 11.818 18.820 1.00 85.31 104 PRO A N 1
ATOM 844 C CA . PRO A 1 104 ? 5.727 13.131 19.450 1.00 85.31 104 PRO A CA 1
ATOM 845 C C . PRO A 1 104 ? 6.707 13.274 20.623 1.00 85.31 104 PRO A C 1
ATOM 847 O O . PRO A 1 104 ? 6.830 12.368 21.446 1.00 85.31 104 PRO A O 1
ATOM 850 N N . LYS A 1 105 ? 7.388 14.421 20.724 1.00 86.19 105 LYS A N 1
ATOM 851 C CA . LYS A 1 105 ? 8.305 14.707 21.839 1.00 86.19 105 LYS A CA 1
ATOM 852 C C . LYS A 1 105 ? 7.518 14.826 23.153 1.00 86.19 105 LYS A C 1
ATOM 854 O O . LYS A 1 105 ? 6.498 15.506 23.185 1.00 86.19 105 LYS A O 1
ATOM 859 N N . GLY A 1 106 ? 8.014 14.208 24.228 1.00 78.00 106 GLY A N 1
ATOM 860 C CA . GLY A 1 106 ? 7.452 14.368 25.578 1.00 78.00 106 GLY A CA 1
ATOM 861 C C . GLY A 1 106 ? 6.159 13.588 25.854 1.00 78.00 106 GLY A C 1
ATOM 862 O O . GLY A 1 106 ? 5.278 14.104 26.539 1.00 78.00 106 GLY A O 1
ATOM 863 N N . GLN A 1 107 ? 6.018 12.363 25.335 1.00 70.56 107 GLN A N 1
ATOM 864 C CA . GLN A 1 107 ? 4.862 11.503 25.626 1.00 70.56 107 GLN A CA 1
ATOM 865 C C . GLN A 1 107 ? 4.766 11.167 27.127 1.00 70.56 107 GLN A C 1
ATOM 867 O O . GLN A 1 107 ? 5.482 10.305 27.616 1.00 70.56 107 GLN A O 1
ATOM 872 N N . LYS A 1 108 ? 3.867 11.863 27.836 1.00 82.88 108 LYS A N 1
ATOM 873 C CA . LYS A 1 108 ? 3.304 11.459 29.143 1.00 82.88 108 LYS A CA 1
ATOM 874 C C . LYS A 1 108 ? 1.805 11.126 29.064 1.00 82.88 108 LYS A C 1
ATOM 876 O O . LYS A 1 108 ? 1.157 10.803 30.058 1.00 82.88 108 LYS A O 1
ATOM 881 N N . SER A 1 109 ? 1.207 11.306 27.885 1.00 84.88 109 SER A N 1
ATOM 882 C CA . SER A 1 109 ? -0.241 11.210 27.690 1.00 84.88 109 SER A CA 1
ATOM 883 C C . SER A 1 109 ? -0.752 9.774 27.761 1.00 84.88 109 SER A C 1
ATOM 885 O O . SER A 1 109 ? -1.886 9.558 28.179 1.00 84.88 109 SER A O 1
ATOM 887 N N . MET A 1 110 ? 0.070 8.795 27.370 1.00 88.25 110 MET A N 1
ATOM 888 C CA . MET A 1 110 ? -0.307 7.383 27.416 1.00 88.25 110 MET A CA 1
ATOM 889 C C . MET A 1 110 ? -0.306 6.859 28.852 1.00 88.25 110 MET A C 1
ATOM 891 O O . MET A 1 110 ? -1.186 6.084 29.215 1.00 88.25 110 MET A O 1
ATOM 895 N N . GLU A 1 111 ? 0.643 7.306 29.670 1.00 91.25 111 GLU A N 1
ATOM 896 C CA . GLU A 1 111 ? 0.732 7.019 31.101 1.00 91.25 111 GLU A CA 1
ATOM 897 C C . GLU A 1 111 ? -0.486 7.595 31.829 1.00 91.25 111 GLU A C 1
ATOM 899 O O . GLU A 1 111 ? -1.226 6.850 32.467 1.00 91.25 111 GLU A O 1
ATOM 904 N N . ALA A 1 112 ? -0.780 8.882 31.615 1.00 92.25 112 ALA A N 1
ATOM 905 C CA . ALA A 1 112 ? -1.945 9.537 32.208 1.00 92.25 112 ALA A CA 1
ATOM 906 C C . ALA A 1 112 ? -3.275 8.876 31.794 1.00 92.25 112 ALA A C 1
ATOM 908 O O . ALA A 1 112 ? -4.223 8.813 32.579 1.00 92.25 112 ALA A O 1
ATOM 909 N N . LEU A 1 113 ? -3.372 8.368 30.559 1.00 93.00 113 LEU A N 1
ATOM 910 C CA . LEU A 1 113 ? -4.550 7.626 30.107 1.00 93.00 113 LEU A CA 1
ATOM 911 C C . LEU A 1 113 ? -4.678 6.276 30.832 1.00 93.00 113 LEU A C 1
ATOM 913 O O . LEU A 1 113 ? -5.780 5.907 31.234 1.00 93.00 113 LEU A O 1
ATOM 917 N N . LYS A 1 114 ? -3.567 5.554 31.029 1.00 93.50 114 LYS A N 1
ATOM 918 C CA . LYS A 1 114 ? -3.549 4.276 31.760 1.00 93.50 114 LYS A CA 1
ATOM 919 C C . 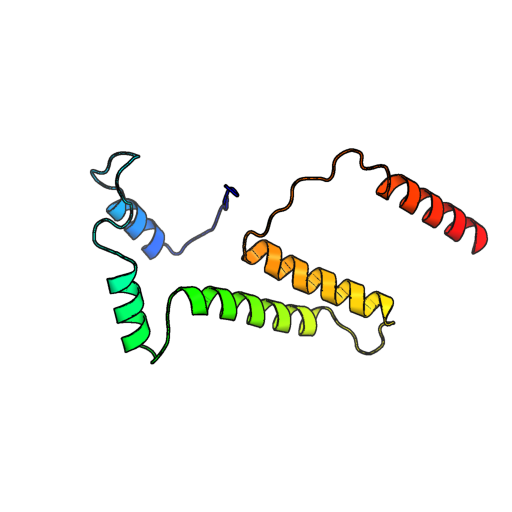LYS A 1 114 ? -3.965 4.447 33.219 1.00 93.50 114 LYS A C 1
ATOM 921 O O . LYS A 1 114 ? -4.779 3.660 33.692 1.00 93.50 114 LYS A O 1
ATOM 926 N N . GLU A 1 115 ? -3.466 5.479 33.897 1.00 95.19 115 GLU A N 1
ATOM 927 C CA . GLU A 1 115 ? -3.845 5.799 35.282 1.00 95.19 115 GLU A CA 1
ATOM 928 C C . GLU A 1 115 ? -5.354 6.039 35.408 1.00 95.19 115 GLU A C 1
ATOM 930 O O . GLU A 1 115 ? -6.014 5.442 36.257 1.00 95.19 115 GLU A O 1
ATOM 935 N N . LYS A 1 116 ? -5.936 6.834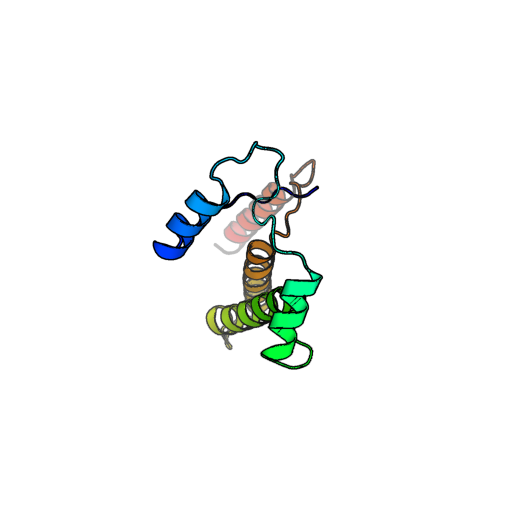 34.498 1.00 95.31 116 LYS A N 1
ATOM 936 C CA . LYS A 1 116 ? -7.388 7.082 34.469 1.00 95.31 116 LYS A CA 1
ATOM 937 C C . LYS A 1 116 ? -8.203 5.811 34.229 1.00 95.31 116 LYS A C 1
ATOM 939 O O . LYS A 1 116 ? -9.266 5.649 34.825 1.00 95.31 116 LYS A O 1
ATOM 944 N N . ILE A 1 117 ? -7.725 4.912 33.366 1.00 94.44 117 ILE A N 1
ATOM 945 C CA . ILE A 1 117 ? -8.381 3.619 33.124 1.00 94.44 117 ILE A CA 1
ATOM 946 C C . ILE A 1 117 ? -8.341 2.752 34.388 1.00 94.44 117 ILE A C 1
ATOM 948 O O . ILE A 1 117 ? -9.347 2.128 34.714 1.00 94.44 117 ILE A O 1
ATOM 952 N N . LEU A 1 118 ? -7.210 2.712 35.099 1.00 95.38 118 LEU A N 1
ATOM 953 C CA . LEU A 1 118 ? -7.057 1.919 36.321 1.00 95.38 118 LEU A CA 1
ATOM 954 C C . LEU A 1 118 ? -7.984 2.421 37.434 1.00 95.38 118 LEU A C 1
ATOM 956 O O . LEU A 1 118 ? -8.779 1.640 37.948 1.00 95.38 118 LEU A O 1
ATOM 960 N N . ALA A 1 119 ? -7.992 3.732 37.690 1.00 96.06 119 ALA A N 1
ATOM 961 C CA . ALA A 1 119 ? -8.911 4.347 38.647 1.00 96.06 119 ALA A CA 1
ATOM 962 C C . ALA A 1 119 ? -10.386 4.074 38.293 1.00 96.06 119 ALA A C 1
ATOM 964 O O . ALA A 1 119 ? -11.215 3.812 39.164 1.00 96.06 119 ALA A O 1
ATOM 965 N N . LYS A 1 120 ? -10.736 4.085 36.996 1.00 95.50 120 LYS A N 1
ATOM 966 C CA . LYS A 1 120 ? -12.103 3.764 36.569 1.00 95.50 120 LYS A CA 1
ATOM 967 C C . LYS A 1 120 ? -12.456 2.298 36.819 1.00 95.50 120 LYS A C 1
ATOM 969 O O . LYS A 1 120 ? -13.587 2.034 37.218 1.00 95.50 120 LYS A O 1
ATOM 974 N N . LYS A 1 121 ? -11.522 1.365 36.609 1.00 95.06 121 LYS A N 1
ATOM 975 C CA . LYS A 1 121 ? -11.730 -0.062 36.902 1.00 95.06 121 LYS A CA 1
ATOM 976 C C . LYS A 1 121 ? -11.984 -0.302 38.386 1.00 95.06 121 LYS A C 1
ATOM 978 O O . LYS A 1 121 ? -12.925 -1.012 38.702 1.00 95.06 121 LYS A O 1
ATOM 983 N N . GLU A 1 122 ? -11.208 0.331 39.264 1.00 95.31 122 GLU A N 1
ATOM 984 C CA . GLU A 1 122 ? -11.413 0.252 40.717 1.00 95.31 122 GLU A CA 1
ATOM 985 C C . GLU A 1 122 ? -12.782 0.799 41.136 1.00 95.31 122 GLU A C 1
ATOM 987 O O . GLU A 1 122 ? -13.426 0.223 41.997 1.00 95.31 122 GLU A O 1
ATOM 992 N N . SER A 1 123 ? -13.270 1.866 40.493 1.00 94.12 123 SER A N 1
ATOM 993 C CA . SER A 1 123 ? -14.586 2.445 40.819 1.00 94.12 123 SER A CA 1
ATOM 994 C C . SER A 1 123 ? -15.799 1.615 40.374 1.00 94.12 123 SER A C 1
ATOM 996 O O . SER A 1 123 ? -16.924 1.950 40.738 1.00 94.12 123 SER A O 1
ATOM 998 N N . VAL A 1 124 ? -15.596 0.628 39.496 1.00 92.75 124 VAL A N 1
ATOM 999 C CA . VAL A 1 124 ? -16.664 -0.209 38.913 1.00 92.75 124 VAL A CA 1
ATOM 1000 C C . VAL A 1 124 ? -16.576 -1.660 39.414 1.00 92.75 124 VAL A C 1
ATOM 1002 O O . VAL A 1 124 ? -17.509 -2.427 39.184 1.00 92.75 124 VAL A O 1
ATOM 1005 N N . ALA A 1 125 ? -15.473 -2.027 40.076 1.00 71.88 125 ALA A N 1
ATOM 1006 C CA . ALA A 1 125 ? -15.304 -3.294 40.787 1.00 71.88 125 ALA A CA 1
ATOM 1007 C C . ALA A 1 125 ? -16.034 -3.261 42.137 1.00 71.88 125 ALA A C 1
ATOM 1009 O O . ALA A 1 125 ? -16.580 -4.321 42.510 1.00 71.88 125 ALA A O 1
#

Nearest PDB structures (foldseek):
  1rr8-assembly1_C  TM=9.938E-01  e=3.699E-10  Homo sapiens
  1seu-assembly1_A  TM=9.781E-01  e=2.593E-10  Homo sapiens
  1tl8-assembly1_A  TM=9.804E-01  e=5.942E-10  Homo sapiens
  1ej9-assembly1_A  TM=9.283E-01  e=9.545E-10  Homo sapiens
  1r49-assembly1_A  TM=7.965E-01  e=9.545E-10  Homo sapiens

Sequence (125 aa):
SIRYYNEVPVEKRVFKNLQLFMENKSPGDDLFDRLNTAVMNKHLNELMEGLTAKVFRTYNASFTLQQQLDKLTNEDDSLSEKILSYNRANRAVALLCNHQRAVPKGQKSMEALKEKILAKKESVA

Foldseek 3Di:
DQDDDDDDDDDPVVVVVQVVLCPPDDPPDDSCNPDDQVVQQVVQCVVPNPDHPVVVLVCVLVVQLVVQLVVLDDPPDDPVSSVVSSVVSNVVSCVVNSPDDDDDPPPPPVVVVVVVVVVVVVVVD

Mean predicted aligned error: 5.06 Å

Secondary structure (DSSP, 8-state):
-PPP-------HHHHHHHHHHHTT--TTS-TTTT--HHHHHHHHHHHSTT--HHHHHHHHHHHHHHHHHHHH--TTS-HHHHHHHHHHHHHHHHHHTT---PPPTT--HHHHHHHHHHHHHHTT-